Protein AF-A0A967SUD9-F1 (afdb_monomer_lite)

pLDDT: mean 94.58, std 5.56, range [65.56, 98.75]

Sequence (103 aa):
VWQANVNGNFDLFSVFYDNGVIEAYQQITSDPGDDLNPDLLEDALVWERNGSIYYSQYSIFDSTWSNEFLIDSFACKNPVTSGNQVVYEKAGYTRGYQIFVRE

Structure (mmCIF, N/CA/C/O backbone):
data_AF-A0A967SUD9-F1
#
_entry.id   AF-A0A967SUD9-F1
#
loop_
_atom_site.group_PDB
_atom_site.id
_atom_site.type_symbol
_atom_site.label_atom_id
_atom_site.label_alt_id
_atom_site.label_comp_id
_atom_site.label_asym_id
_atom_site.label_entity_id
_atom_site.label_seq_id
_atom_site.pdbx_PDB_ins_code
_atom_site.Cartn_x
_atom_site.Cartn_y
_atom_site.Cartn_z
_atom_site.occupancy
_atom_site.B_iso_or_equiv
_atom_site.auth_seq_id
_atom_site.auth_comp_id
_atom_site.auth_asym_id
_atom_site.auth_atom_id
_atom_site.pdbx_PDB_model_num
ATOM 1 N N . VAL A 1 1 ? 0.455 -5.321 -8.934 1.00 95.56 1 VAL A N 1
ATOM 2 C CA . VAL A 1 1 ? 0.883 -5.475 -7.525 1.00 95.56 1 VAL A CA 1
ATOM 3 C C . VAL A 1 1 ? 0.292 -6.766 -6.980 1.00 95.56 1 VAL A C 1
ATOM 5 O O . VAL A 1 1 ? -0.806 -7.118 -7.397 1.00 95.56 1 VAL A O 1
ATOM 8 N N . TRP A 1 2 ? 1.009 -7.497 -6.131 1.00 96.38 2 TRP A N 1
ATOM 9 C CA . TRP A 1 2 ? 0.495 -8.667 -5.414 1.00 96.38 2 TRP A CA 1
ATOM 10 C C . TRP A 1 2 ? 1.166 -8.802 -4.045 1.00 96.38 2 TRP A C 1
ATOM 12 O O . TRP A 1 2 ? 2.233 -8.244 -3.809 1.00 96.38 2 TRP A O 1
ATOM 22 N N . GLN A 1 3 ? 0.532 -9.577 -3.172 1.00 96.81 3 GLN A N 1
ATOM 23 C CA . GLN A 1 3 ? 1.033 -9.974 -1.859 1.00 96.81 3 GLN A CA 1
ATOM 24 C C . GLN A 1 3 ? 1.710 -11.352 -1.960 1.00 96.81 3 GLN A C 1
ATOM 26 O O . GLN A 1 3 ? 1.139 -12.272 -2.554 1.00 96.81 3 GLN A O 1
ATOM 31 N N . ALA A 1 4 ? 2.886 -11.533 -1.353 1.00 97.44 4 ALA A N 1
ATOM 32 C CA . ALA A 1 4 ? 3.539 -12.843 -1.253 1.00 97.44 4 ALA A CA 1
ATOM 33 C C . ALA A 1 4 ? 4.337 -12.999 0.050 1.00 97.44 4 ALA A C 1
ATOM 35 O O . ALA A 1 4 ? 4.965 -12.054 0.507 1.00 97.44 4 ALA A O 1
ATOM 36 N N . ASN A 1 5 ? 4.344 -14.210 0.622 1.00 96.50 5 ASN A N 1
ATOM 37 C CA . ASN A 1 5 ? 5.185 -14.549 1.774 1.00 96.50 5 ASN A CA 1
ATOM 38 C C . ASN A 1 5 ? 6.429 -15.307 1.301 1.00 96.50 5 ASN A C 1
ATOM 40 O O . ASN A 1 5 ? 6.371 -16.514 1.052 1.00 96.50 5 ASN A O 1
ATOM 44 N N . VAL A 1 6 ? 7.531 -14.578 1.111 1.00 92.62 6 VAL A N 1
ATOM 45 C CA . VAL A 1 6 ? 8.792 -15.117 0.564 1.00 92.62 6 VAL A CA 1
ATOM 46 C C . VAL A 1 6 ? 9.945 -15.114 1.573 1.00 92.62 6 VAL A C 1
ATOM 48 O O . VAL A 1 6 ? 10.938 -15.810 1.370 1.00 92.62 6 VAL A O 1
ATOM 51 N N . ASN A 1 7 ? 9.818 -14.363 2.664 1.00 89.06 7 ASN A N 1
ATOM 52 C CA . ASN A 1 7 ? 10.856 -14.081 3.663 1.00 89.06 7 ASN A CA 1
ATOM 53 C C . ASN A 1 7 ? 10.350 -14.191 5.118 1.00 89.06 7 ASN A C 1
ATOM 55 O O . ASN A 1 7 ? 11.083 -13.836 6.039 1.00 89.06 7 ASN A O 1
ATOM 59 N N . GLY A 1 8 ? 9.159 -14.756 5.343 1.00 93.44 8 GLY A N 1
ATOM 60 C CA . GLY A 1 8 ? 8.623 -15.038 6.681 1.00 93.44 8 GLY A CA 1
ATOM 61 C C . GLY A 1 8 ? 7.460 -14.140 7.106 1.00 93.44 8 GLY A C 1
ATOM 62 O O . GLY A 1 8 ? 6.794 -14.468 8.085 1.00 93.44 8 GLY A O 1
ATOM 63 N N . ASN A 1 9 ? 7.178 -13.088 6.344 1.00 97.38 9 ASN A N 1
ATOM 64 C CA . ASN A 1 9 ? 6.012 -12.213 6.437 1.00 97.38 9 ASN A CA 1
ATOM 65 C C . ASN A 1 9 ? 5.449 -11.969 5.026 1.00 97.38 9 ASN A C 1
ATOM 67 O O . ASN A 1 9 ? 6.081 -12.307 4.023 1.00 97.38 9 ASN A O 1
ATOM 71 N N . PHE A 1 10 ? 4.222 -11.467 4.935 1.00 98.19 10 PHE A N 1
ATOM 72 C CA . PHE A 1 10 ? 3.652 -11.017 3.671 1.00 98.19 10 PHE A CA 1
ATOM 73 C C . PHE A 1 10 ? 4.186 -9.632 3.314 1.00 98.19 10 PHE A C 1
ATOM 75 O O . PHE A 1 10 ? 3.923 -8.685 4.037 1.00 98.19 10 PHE A O 1
ATOM 82 N N . ASP A 1 11 ? 4.864 -9.526 2.175 1.00 98.25 11 ASP A N 1
ATOM 83 C CA . ASP A 1 11 ? 5.290 -8.254 1.589 1.00 98.25 11 ASP A CA 1
ATOM 84 C C . ASP A 1 11 ? 4.532 -7.994 0.278 1.00 98.25 11 ASP A C 1
ATOM 86 O O . ASP A 1 11 ? 3.969 -8.909 -0.350 1.00 98.25 11 ASP A O 1
ATOM 90 N N . LEU A 1 12 ? 4.563 -6.740 -0.176 1.00 98.25 12 LEU A N 1
ATOM 91 C CA . LEU A 1 12 ? 4.011 -6.330 -1.460 1.00 98.25 12 LEU A CA 1
ATOM 92 C C . LEU A 1 12 ? 5.076 -6.313 -2.550 1.00 98.25 12 LEU A C 1
ATOM 94 O O . LEU A 1 12 ? 6.194 -5.827 -2.380 1.00 98.25 12 LEU A O 1
ATOM 98 N N . PHE A 1 13 ? 4.681 -6.793 -3.720 1.00 97.56 13 PHE A N 1
ATOM 99 C CA . PHE A 1 13 ? 5.512 -6.852 -4.909 1.00 97.56 13 PHE A CA 1
ATOM 100 C C . PHE A 1 13 ? 4.784 -6.225 -6.096 1.00 97.56 13 PHE A C 1
ATOM 102 O O . PHE A 1 13 ? 3.556 -6.265 -6.208 1.00 97.56 13 PHE A O 1
ATOM 109 N N . SER A 1 14 ? 5.545 -5.657 -7.022 1.00 96.25 14 SER A N 1
ATOM 110 C CA . SER A 1 14 ? 5.048 -5.148 -8.298 1.00 96.25 14 SER A CA 1
ATOM 111 C C . SER A 1 14 ? 5.824 -5.750 -9.455 1.00 96.25 14 SER A C 1
ATOM 113 O O . SER A 1 14 ? 6.946 -6.224 -9.309 1.00 96.25 14 SER A O 1
ATOM 115 N N . VAL A 1 15 ? 5.195 -5.749 -10.621 1.00 94.62 15 VAL A N 1
ATOM 116 C CA . VAL A 1 15 ? 5.848 -6.039 -11.886 1.00 94.62 15 VAL A CA 1
ATOM 117 C C . VAL A 1 15 ? 5.248 -5.100 -12.910 1.00 94.62 15 VAL A C 1
ATOM 119 O O . VAL A 1 15 ? 4.040 -4.844 -12.875 1.00 94.62 15 VAL A O 1
ATOM 122 N N . PHE A 1 16 ? 6.093 -4.588 -13.792 1.00 90.56 16 PHE A N 1
ATOM 123 C CA . PHE A 1 16 ? 5.671 -3.727 -14.879 1.00 90.56 16 PHE A CA 1
ATOM 124 C C . PHE A 1 16 ? 5.494 -4.563 -16.133 1.00 90.56 16 PHE A C 1
ATOM 126 O O .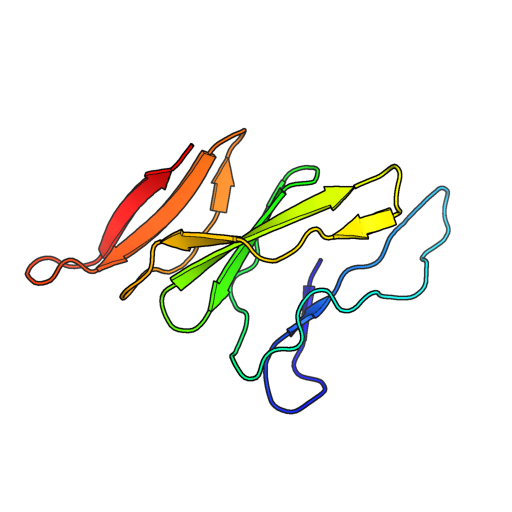 PHE A 1 16 ? 6.280 -5.469 -16.423 1.00 90.56 16 PHE A O 1
ATOM 133 N N . TYR A 1 17 ? 4.406 -4.280 -16.837 1.00 90.31 17 TYR A N 1
ATOM 134 C CA . TYR A 1 17 ? 4.146 -4.826 -18.152 1.00 90.31 17 TYR A CA 1
ATOM 135 C C . TYR A 1 17 ? 4.073 -3.660 -19.121 1.00 90.31 17 TYR A C 1
ATOM 137 O O . TYR A 1 17 ? 3.130 -2.870 -19.064 1.00 90.31 17 TYR A O 1
ATOM 145 N N . ASP A 1 18 ? 5.063 -3.571 -19.998 1.00 86.62 18 ASP A N 1
ATOM 146 C CA . ASP A 1 18 ? 5.089 -2.580 -21.063 1.00 86.62 18 ASP A CA 1
ATOM 147 C C . ASP A 1 18 ? 5.348 -3.264 -22.401 1.00 86.62 18 ASP A C 1
ATOM 149 O O . ASP A 1 18 ? 6.217 -4.127 -22.535 1.00 86.62 18 ASP A O 1
ATOM 153 N N . ASN A 1 19 ? 4.540 -2.899 -23.394 1.00 92.31 19 ASN A N 1
ATOM 154 C CA . ASN A 1 19 ? 4.676 -3.322 -24.783 1.00 92.31 19 ASN A CA 1
ATOM 155 C C . ASN A 1 19 ? 4.966 -4.830 -24.995 1.00 92.31 19 ASN A C 1
ATOM 157 O O . ASN A 1 19 ? 5.785 -5.212 -25.831 1.00 92.31 19 ASN A O 1
ATOM 161 N N . GLY A 1 20 ? 4.297 -5.708 -24.239 1.00 94.00 20 GLY A N 1
ATOM 162 C CA . GLY A 1 20 ? 4.462 -7.163 -24.372 1.00 94.00 20 GLY A CA 1
ATOM 163 C C . GLY A 1 20 ? 5.571 -7.779 -23.519 1.00 94.00 20 GLY A C 1
ATOM 164 O O . GLY A 1 20 ? 5.758 -8.995 -23.567 1.00 94.00 20 GLY A O 1
ATOM 165 N N . VAL A 1 21 ? 6.290 -6.978 -22.734 1.00 94.56 21 VAL A N 1
ATOM 166 C CA . VAL A 1 21 ? 7.402 -7.420 -21.893 1.00 94.56 21 VAL A CA 1
ATOM 167 C C . VAL A 1 21 ? 7.016 -7.287 -20.427 1.00 94.56 21 VAL A C 1
ATOM 169 O O . VAL A 1 21 ? 6.539 -6.244 -19.993 1.00 94.56 21 VAL A O 1
ATOM 172 N N . ILE A 1 22 ? 7.222 -8.364 -19.668 1.00 93.06 22 ILE A N 1
ATOM 173 C CA . ILE A 1 22 ? 7.135 -8.363 -18.207 1.00 93.06 22 ILE A CA 1
ATOM 174 C C . ILE A 1 22 ? 8.544 -8.117 -17.676 1.00 93.06 22 ILE A C 1
ATOM 176 O O . ILE A 1 22 ? 9.465 -8.875 -17.993 1.00 93.06 22 ILE A O 1
ATOM 180 N N . GLU A 1 23 ? 8.715 -7.062 -16.890 1.00 91.19 23 GLU A N 1
ATOM 181 C CA . GLU A 1 23 ? 9.995 -6.749 -16.261 1.00 91.19 23 GLU A CA 1
ATOM 182 C C . GLU A 1 23 ? 10.296 -7.663 -15.065 1.00 91.19 23 GLU A C 1
ATOM 184 O O . GLU A 1 23 ? 9.494 -8.507 -14.659 1.00 91.19 2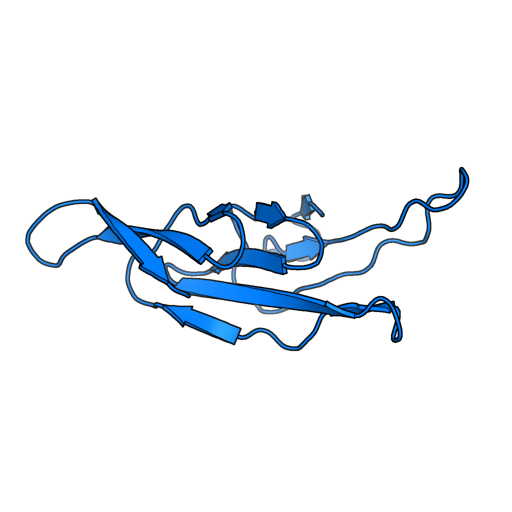3 GLU A O 1
ATOM 189 N N . ALA A 1 24 ? 11.483 -7.504 -14.478 1.00 93.00 24 ALA A N 1
ATOM 190 C CA . ALA A 1 24 ? 11.759 -8.110 -13.185 1.00 93.00 24 ALA A CA 1
ATOM 191 C C . ALA A 1 24 ? 10.795 -7.546 -12.131 1.00 93.00 24 ALA A C 1
ATOM 193 O O . ALA A 1 24 ? 10.436 -6.367 -12.158 1.00 93.00 24 ALA A O 1
ATOM 194 N N . TYR A 1 25 ? 10.383 -8.392 -11.190 1.00 94.50 25 TYR A N 1
ATOM 195 C CA . TYR A 1 25 ? 9.564 -7.925 -10.084 1.00 94.50 25 TYR A CA 1
ATOM 196 C C . TYR A 1 25 ? 10.359 -6.978 -9.180 1.00 94.50 25 TYR A C 1
ATOM 198 O O . TYR A 1 25 ? 11.566 -7.140 -8.988 1.00 94.50 25 TYR A O 1
ATOM 206 N N . GLN A 1 26 ? 9.658 -6.024 -8.583 1.00 94.69 26 GLN A N 1
ATOM 207 C CA . GLN A 1 26 ? 10.176 -5.138 -7.553 1.00 94.69 26 GLN A CA 1
ATOM 208 C C . GLN A 1 26 ? 9.481 -5.458 -6.232 1.00 94.69 26 GLN A C 1
ATOM 210 O O . GLN A 1 26 ? 8.254 -5.572 -6.184 1.00 94.69 26 GLN A O 1
ATOM 215 N N . GLN A 1 27 ? 10.261 -5.591 -5.165 1.00 96.06 27 GLN A N 1
ATOM 216 C CA . GLN A 1 27 ? 9.735 -5.616 -3.806 1.00 96.06 27 GLN A CA 1
ATOM 217 C C . GLN A 1 27 ? 9.430 -4.177 -3.377 1.00 96.06 27 GLN A C 1
ATOM 219 O O . GLN A 1 27 ? 10.285 -3.305 -3.517 1.00 96.06 27 GLN A O 1
ATOM 224 N N . ILE A 1 28 ? 8.206 -3.934 -2.917 1.00 97.62 28 ILE A N 1
ATOM 225 C CA . ILE A 1 28 ? 7.717 -2.606 -2.529 1.00 97.62 28 ILE A CA 1
ATOM 226 C C . ILE A 1 28 ? 7.950 -2.386 -1.036 1.00 97.62 28 ILE A C 1
ATOM 228 O O . ILE A 1 28 ? 8.437 -1.333 -0.637 1.00 97.62 28 ILE A O 1
ATOM 232 N N . THR A 1 29 ? 7.629 -3.394 -0.227 1.00 97.69 29 THR A N 1
ATOM 233 C CA . THR A 1 29 ? 7.744 -3.362 1.232 1.00 97.69 29 THR A CA 1
ATOM 234 C C . THR A 1 29 ? 8.681 -4.461 1.719 1.00 97.69 29 THR A C 1
ATOM 236 O O . THR A 1 29 ? 8.861 -5.480 1.052 1.00 97.69 29 THR A O 1
ATOM 239 N N . SER A 1 30 ? 9.362 -4.221 2.838 1.00 95.75 30 SER A N 1
ATOM 240 C CA . SER A 1 30 ? 10.364 -5.147 3.383 1.00 95.75 30 SER A CA 1
ATOM 241 C C . SER A 1 30 ? 10.497 -5.042 4.902 1.00 95.75 30 SER A C 1
ATOM 243 O O . SER A 1 30 ? 11.572 -5.298 5.459 1.00 95.75 30 SER A O 1
ATOM 245 N N . ASP A 1 31 ? 9.476 -4.520 5.572 1.00 94.88 31 ASP A N 1
ATOM 246 C CA . ASP A 1 31 ? 9.464 -4.427 7.023 1.00 94.88 31 ASP A CA 1
ATOM 247 C C . ASP A 1 31 ? 9.073 -5.787 7.642 1.00 94.88 31 ASP A C 1
ATOM 249 O O . ASP A 1 31 ? 8.760 -6.729 6.927 1.00 94.88 31 ASP A O 1
ATOM 253 N N . PRO A 1 32 ? 9.122 -5.944 8.974 1.00 94.50 32 PRO A N 1
ATOM 254 C CA . PRO A 1 32 ? 8.804 -7.228 9.602 1.00 94.50 32 PRO A CA 1
ATOM 255 C C . PRO A 1 32 ? 7.306 -7.578 9.683 1.00 94.50 32 PRO A C 1
ATOM 257 O O . PRO A 1 32 ? 6.977 -8.662 10.168 1.00 94.50 32 PRO A O 1
ATOM 260 N N . GLY A 1 33 ? 6.399 -6.650 9.369 1.00 96.12 33 GLY A N 1
ATOM 261 C CA . GLY A 1 33 ? 4.953 -6.842 9.470 1.00 96.12 33 GLY A CA 1
ATOM 262 C C . GLY A 1 33 ? 4.354 -7.547 8.256 1.00 96.12 33 GLY A C 1
ATOM 263 O O . GLY A 1 33 ? 4.937 -7.561 7.183 1.00 96.12 33 GLY A O 1
ATOM 264 N N . ASP A 1 34 ? 3.162 -8.123 8.420 1.00 98.25 34 ASP A N 1
ATOM 265 C CA . ASP A 1 34 ? 2.386 -8.591 7.270 1.00 98.25 34 ASP A CA 1
ATOM 266 C C . ASP A 1 34 ? 1.683 -7.400 6.605 1.00 98.25 34 ASP A C 1
ATOM 268 O O . ASP A 1 34 ? 0.832 -6.750 7.224 1.00 98.25 34 ASP A O 1
ATOM 272 N N . ASP A 1 35 ? 2.015 -7.162 5.341 1.00 98.38 35 ASP A N 1
ATOM 273 C CA . ASP A 1 35 ? 1.326 -6.255 4.434 1.00 98.38 35 ASP A CA 1
ATOM 274 C C . ASP A 1 35 ? 0.204 -6.981 3.704 1.00 98.38 35 ASP A C 1
ATOM 276 O O . ASP A 1 35 ? 0.414 -7.905 2.911 1.00 98.38 35 ASP A O 1
ATOM 280 N N . LEU A 1 36 ? -1.019 -6.561 4.002 1.00 98.19 36 LEU A N 1
ATOM 281 C CA . LEU A 1 36 ? -2.235 -7.273 3.649 1.00 98.19 36 LEU A CA 1
ATOM 282 C C . LEU A 1 36 ? -3.224 -6.361 2.935 1.00 98.19 36 LEU A C 1
ATOM 284 O O . LEU A 1 36 ? -3.214 -5.141 3.096 1.00 98.19 36 LEU A O 1
ATOM 288 N N . ASN A 1 37 ? -4.137 -6.991 2.197 1.00 97.88 37 ASN A N 1
ATOM 289 C CA . ASN A 1 37 ? -5.258 -6.328 1.528 1.00 97.88 37 ASN A CA 1
ATOM 290 C C . ASN A 1 37 ? -4.818 -5.120 0.676 1.00 97.88 37 ASN A C 1
ATOM 292 O O . ASN A 1 37 ? -5.344 -4.024 0.877 1.00 97.88 37 ASN A O 1
ATOM 296 N N . PRO A 1 38 ? -3.835 -5.283 -0.234 1.00 98.31 38 PRO A N 1
ATOM 297 C CA . PRO A 1 38 ? -3.416 -4.182 -1.079 1.00 98.31 38 PRO A CA 1
ATOM 298 C C . PRO A 1 38 ? -4.513 -3.821 -2.081 1.00 98.31 38 PRO A C 1
ATOM 300 O O . PRO A 1 38 ? -5.143 -4.706 -2.665 1.00 98.31 38 PRO A O 1
ATOM 303 N N . ASP A 1 39 ? -4.661 -2.530 -2.343 1.00 98.38 39 ASP A N 1
ATOM 304 C CA . ASP A 1 39 ? -5.460 -2.007 -3.443 1.00 98.38 39 ASP A CA 1
ATOM 305 C C . ASP A 1 39 ? -4.671 -0.945 -4.212 1.00 98.38 39 ASP A C 1
ATOM 307 O O . ASP A 1 39 ? -3.901 -0.180 -3.629 1.00 98.38 39 ASP A O 1
ATOM 311 N N . LEU A 1 40 ? -4.828 -0.938 -5.534 1.00 97.38 40 LEU A N 1
ATOM 312 C CA . LEU A 1 40 ? -4.069 -0.088 -6.444 1.00 97.38 40 LEU A CA 1
ATOM 313 C C . LEU A 1 40 ? -5.012 0.550 -7.455 1.00 97.38 40 LEU A C 1
ATOM 315 O O . LEU A 1 40 ? -5.634 -0.156 -8.253 1.00 97.38 40 LEU A O 1
ATOM 319 N N . LEU A 1 41 ? -5.015 1.878 -7.494 1.00 97.00 41 LEU A N 1
ATOM 320 C CA . LEU A 1 41 ? -5.660 2.655 -8.542 1.00 97.00 41 LEU A CA 1
ATOM 321 C C . LEU A 1 41 ? -4.642 3.611 -9.152 1.00 97.00 41 LEU A C 1
ATOM 323 O O . LEU A 1 41 ? -4.063 4.434 -8.453 1.00 97.00 41 LEU A O 1
ATOM 327 N N . GLU A 1 42 ? -4.441 3.487 -10.465 1.00 93.75 42 GLU A N 1
ATOM 328 C CA . GLU A 1 42 ? -3.422 4.234 -11.211 1.00 93.75 42 GLU A CA 1
ATOM 329 C C . GLU A 1 42 ? -2.019 4.032 -10.612 1.00 93.75 42 GLU A C 1
ATOM 331 O O . GLU A 1 42 ? -1.439 2.954 -10.761 1.00 93.75 42 GLU A O 1
ATOM 336 N N . ASP A 1 43 ? -1.480 5.046 -9.944 1.00 94.69 43 ASP A N 1
ATOM 337 C CA . ASP A 1 43 ? -0.175 5.057 -9.289 1.00 94.69 43 ASP A CA 1
ATOM 338 C C . ASP A 1 43 ? -0.266 5.020 -7.753 1.00 94.69 43 ASP A C 1
ATOM 340 O O . ASP A 1 43 ? 0.767 4.972 -7.087 1.00 94.69 43 ASP A O 1
ATOM 344 N N . ALA A 1 44 ? -1.472 5.008 -7.183 1.00 96.81 44 ALA A N 1
ATOM 345 C CA . ALA A 1 44 ? -1.726 5.034 -5.748 1.00 96.81 44 ALA A CA 1
ATOM 346 C C . ALA A 1 44 ? -1.943 3.622 -5.186 1.00 96.81 44 ALA A C 1
ATOM 348 O O . ALA A 1 44 ? -2.964 2.985 -5.453 1.00 96.81 44 ALA A O 1
ATOM 349 N N . LEU A 1 45 ? -1.003 3.147 -4.368 1.00 98.31 45 LEU A N 1
ATOM 350 C CA . LEU A 1 45 ? -1.090 1.876 -3.651 1.00 98.31 45 LEU A CA 1
ATOM 351 C C . LEU A 1 45 ? -1.427 2.120 -2.182 1.00 98.31 45 LEU A C 1
ATOM 353 O O . LEU A 1 45 ? -0.747 2.892 -1.505 1.00 98.31 45 LEU A O 1
ATOM 357 N N . VAL A 1 46 ? -2.425 1.403 -1.675 1.00 98.62 46 VAL A N 1
ATOM 358 C CA . VAL A 1 46 ? -2.768 1.356 -0.248 1.00 98.62 46 VAL A CA 1
ATOM 359 C C . VAL A 1 46 ? -2.784 -0.071 0.256 1.00 98.62 46 VAL A C 1
ATOM 361 O O . VAL A 1 46 ? -3.066 -0.995 -0.502 1.00 98.62 46 VAL A O 1
ATOM 364 N N . TRP A 1 47 ? -2.482 -0.256 1.535 1.00 98.75 47 TRP A N 1
ATOM 365 C CA . TRP A 1 47 ? -2.510 -1.567 2.178 1.00 98.75 47 TRP A CA 1
ATOM 366 C C . TRP A 1 47 ? -2.663 -1.445 3.692 1.00 98.75 47 TRP A C 1
ATOM 368 O O . TRP A 1 47 ? -2.528 -0.365 4.275 1.00 98.75 47 TRP A O 1
ATOM 378 N N . GLU A 1 48 ? -2.986 -2.563 4.333 1.00 98.25 48 GLU A N 1
ATOM 379 C CA . GLU A 1 48 ? -3.052 -2.689 5.783 1.00 98.25 48 GLU A CA 1
ATOM 380 C C . GLU A 1 48 ? -1.782 -3.352 6.312 1.00 98.25 48 GLU A C 1
ATOM 382 O O . GLU A 1 48 ? -1.366 -4.394 5.813 1.00 98.25 48 GLU A O 1
ATOM 387 N N . ARG A 1 49 ? -1.234 -2.806 7.397 1.00 98.19 49 ARG A N 1
ATOM 388 C CA . ARG A 1 49 ? -0.200 -3.457 8.202 1.00 98.19 49 ARG A CA 1
ATOM 389 C C . ARG A 1 49 ? -0.482 -3.239 9.678 1.00 98.19 49 ARG A C 1
ATOM 391 O O . ARG A 1 49 ? -0.583 -2.105 10.146 1.00 98.19 49 ARG A O 1
ATOM 398 N N . ASN A 1 50 ? -0.605 -4.330 10.434 1.00 96.50 50 ASN A N 1
ATOM 399 C CA . ASN A 1 50 ? -0.800 -4.313 11.891 1.00 96.50 50 ASN A CA 1
ATOM 400 C C . ASN A 1 50 ? -1.921 -3.360 12.367 1.00 96.50 50 ASN A C 1
ATOM 402 O O . ASN A 1 50 ? -1.769 -2.626 13.347 1.00 96.50 50 ASN A O 1
ATOM 406 N N . GLY A 1 51 ? -3.063 -3.359 11.671 1.00 96.38 51 GLY A N 1
ATOM 407 C CA . GLY A 1 51 ? -4.207 -2.506 12.003 1.00 96.38 51 GLY A CA 1
ATOM 408 C C . GLY A 1 51 ? -4.004 -1.021 11.682 1.00 96.38 51 GLY A C 1
ATOM 409 O O . GLY A 1 51 ? -4.649 -0.172 12.306 1.00 96.38 51 GLY A O 1
ATOM 410 N N . SER A 1 52 ? -3.094 -0.708 10.763 1.00 98.06 52 SER A N 1
ATOM 411 C CA . SER A 1 52 ? -2.819 0.635 10.253 1.00 98.06 52 SER A CA 1
ATOM 412 C C . SER A 1 52 ? -2.883 0.632 8.730 1.00 98.06 52 SER A C 1
ATOM 414 O O . SER A 1 52 ? -2.579 -0.385 8.112 1.00 98.06 52 SER A O 1
ATOM 416 N N . ILE A 1 53 ? -3.291 1.752 8.138 1.00 98.50 53 ILE A N 1
ATOM 417 C CA . ILE A 1 53 ? -3.366 1.924 6.685 1.00 98.50 53 ILE A CA 1
ATOM 418 C C . ILE A 1 53 ? -2.156 2.715 6.217 1.00 98.50 53 ILE A C 1
ATOM 420 O O . ILE A 1 53 ? -1.880 3.803 6.733 1.00 98.50 53 ILE A O 1
ATOM 424 N N . TYR A 1 54 ? -1.474 2.171 5.221 1.00 98.50 54 TYR A N 1
ATOM 425 C CA . TYR A 1 54 ? -0.319 2.777 4.584 1.00 98.50 54 TYR A CA 1
ATOM 426 C C . TYR A 1 54 ? -0.616 3.111 3.126 1.00 98.50 54 TYR A C 1
ATOM 428 O O . TYR A 1 54 ? -1.544 2.571 2.522 1.00 98.50 54 TYR A O 1
ATOM 436 N N . TYR A 1 55 ? 0.174 4.035 2.594 1.00 98.00 55 TYR A N 1
ATOM 437 C CA . TYR A 1 55 ? 0.094 4.541 1.233 1.00 98.00 55 TYR A CA 1
ATOM 438 C C . TYR A 1 55 ? 1.491 4.664 0.621 1.00 98.00 55 TYR A C 1
ATOM 440 O O . TYR A 1 55 ? 2.444 5.044 1.305 1.00 98.00 55 TYR A O 1
ATOM 448 N N . SER A 1 56 ? 1.603 4.399 -0.676 1.00 97.81 56 SER A N 1
ATOM 449 C CA . SER A 1 56 ? 2.775 4.717 -1.490 1.00 97.81 56 SER A CA 1
ATOM 450 C C . SER A 1 56 ? 2.333 5.063 -2.909 1.00 97.81 56 SER A C 1
ATOM 452 O O . SER A 1 56 ? 1.358 4.510 -3.416 1.00 97.81 56 SER A O 1
ATOM 454 N N . GLN A 1 57 ? 3.056 5.981 -3.545 1.00 96.81 57 GLN A N 1
ATOM 455 C CA . GLN A 1 57 ? 2.807 6.407 -4.915 1.00 96.81 57 GLN A CA 1
ATOM 456 C C . GLN A 1 57 ? 3.917 5.917 -5.837 1.00 96.81 57 GLN A C 1
ATOM 458 O O . GLN A 1 57 ? 5.099 6.042 -5.515 1.00 96.81 57 GLN A O 1
ATOM 463 N N . TYR A 1 58 ? 3.554 5.404 -7.005 1.00 96.19 58 TYR A N 1
ATOM 464 C CA . TYR A 1 58 ? 4.514 5.042 -8.034 1.00 96.19 58 TYR A CA 1
ATOM 465 C C . TYR A 1 58 ? 4.906 6.251 -8.897 1.00 96.19 58 TYR A C 1
ATOM 467 O O . TYR A 1 58 ? 4.066 6.884 -9.529 1.00 96.19 58 TYR A O 1
ATOM 475 N N . SER A 1 59 ? 6.202 6.554 -8.981 1.00 95.31 59 SER A N 1
ATOM 476 C CA . SER A 1 59 ? 6.737 7.552 -9.915 1.00 95.31 59 SER A CA 1
ATOM 477 C C . SER A 1 59 ? 7.085 6.885 -11.241 1.00 95.31 59 SER A C 1
ATOM 479 O O . SER A 1 59 ? 8.051 6.127 -11.324 1.00 95.31 59 SER A O 1
ATOM 481 N N . ILE A 1 60 ? 6.360 7.224 -12.310 1.00 90.31 60 ILE A N 1
ATOM 482 C CA . ILE A 1 60 ? 6.692 6.767 -13.672 1.00 90.31 60 ILE A CA 1
ATOM 483 C C . ILE A 1 60 ? 8.025 7.332 -14.183 1.00 90.31 60 ILE A C 1
ATOM 485 O O . ILE A 1 60 ? 8.647 6.747 -15.063 1.00 90.31 60 ILE A O 1
ATOM 489 N N . PHE A 1 61 ? 8.469 8.474 -13.651 1.00 92.69 61 PHE A N 1
ATOM 490 C CA . PHE A 1 61 ? 9.713 9.115 -14.078 1.00 92.69 61 PHE A CA 1
ATOM 491 C C . PHE A 1 61 ? 10.932 8.410 -13.492 1.00 92.69 61 PHE A C 1
ATOM 493 O O . PHE A 1 61 ? 11.931 8.227 -14.184 1.00 92.69 61 PHE A O 1
ATOM 500 N N . ASP A 1 62 ? 10.823 7.988 -12.234 1.00 93.38 62 ASP A N 1
ATOM 501 C CA . ASP A 1 62 ? 11.913 7.344 -11.502 1.00 93.38 62 ASP A CA 1
ATOM 502 C C . ASP A 1 62 ? 11.788 5.811 -11.505 1.00 93.38 62 ASP A C 1
ATOM 504 O O . ASP A 1 62 ? 12.694 5.107 -11.065 1.00 93.38 62 ASP A O 1
ATOM 508 N N . SER A 1 63 ? 10.664 5.289 -12.006 1.00 91.38 63 SER A N 1
ATOM 509 C CA . SER A 1 63 ? 10.311 3.867 -12.014 1.00 91.38 63 SER A CA 1
ATOM 510 C C . SER A 1 63 ? 10.383 3.207 -10.630 1.00 91.38 63 SER A C 1
ATOM 512 O O . SER A 1 63 ? 10.777 2.046 -10.498 1.00 91.38 63 SER A O 1
ATOM 514 N N . THR A 1 64 ? 10.003 3.955 -9.590 1.00 94.31 64 THR A N 1
ATOM 515 C CA . THR A 1 64 ? 10.076 3.537 -8.183 1.00 94.31 64 THR A CA 1
ATOM 516 C C . THR A 1 64 ? 8.834 3.953 -7.411 1.00 94.31 64 THR A C 1
ATOM 518 O O . THR A 1 64 ? 8.190 4.958 -7.711 1.00 94.31 64 THR A O 1
ATOM 521 N N . TRP A 1 65 ? 8.537 3.188 -6.368 1.00 97.31 65 TRP A N 1
ATOM 522 C CA . TRP A 1 65 ? 7.578 3.550 -5.334 1.00 97.31 65 TRP A CA 1
ATOM 523 C C . TRP A 1 65 ? 8.163 4.614 -4.403 1.00 97.31 65 TRP A C 1
ATOM 525 O O . TRP A 1 65 ? 9.374 4.652 -4.164 1.00 97.31 65 TRP A O 1
ATOM 535 N N . SER A 1 66 ? 7.310 5.493 -3.884 1.00 97.50 66 SER A N 1
ATOM 536 C CA . SER A 1 66 ? 7.675 6.440 -2.839 1.00 97.50 66 SER A CA 1
ATOM 537 C C . SER A 1 66 ? 7.888 5.725 -1.505 1.00 97.50 66 SER A C 1
ATOM 539 O O . SER A 1 66 ? 7.485 4.575 -1.318 1.00 97.50 66 SER A O 1
ATOM 541 N N . ASN A 1 67 ? 8.434 6.452 -0.527 1.00 96.69 67 ASN A N 1
ATOM 542 C CA . ASN A 1 67 ? 8.393 6.004 0.864 1.00 96.69 67 ASN A CA 1
ATOM 543 C C . ASN A 1 67 ? 6.950 5.714 1.303 1.00 96.69 67 ASN A C 1
ATOM 545 O O . ASN A 1 67 ? 5.999 6.290 0.769 1.00 96.69 67 ASN A O 1
ATOM 549 N N . GLU A 1 68 ? 6.812 4.844 2.298 1.00 97.38 68 GLU A N 1
ATOM 550 C CA . GLU A 1 68 ? 5.530 4.536 2.920 1.00 97.38 68 GLU A CA 1
ATOM 551 C C . GLU A 1 68 ? 5.031 5.728 3.747 1.00 97.38 68 GLU A C 1
ATOM 553 O O . GLU A 1 68 ? 5.767 6.308 4.554 1.00 97.38 68 GLU A O 1
ATOM 558 N N . PHE A 1 69 ? 3.756 6.065 3.589 1.00 97.12 69 PHE A N 1
ATOM 559 C CA . PHE A 1 69 ? 3.075 7.097 4.360 1.00 97.12 69 PHE A CA 1
ATOM 560 C C . PHE A 1 69 ? 1.968 6.472 5.206 1.00 97.12 69 PHE A C 1
ATOM 562 O O . PHE A 1 69 ? 1.130 5.733 4.698 1.00 97.12 69 PHE A O 1
ATOM 569 N N . LEU A 1 70 ? 1.946 6.785 6.502 1.00 97.88 70 LEU A N 1
ATOM 570 C CA . LEU A 1 70 ? 0.887 6.350 7.411 1.00 97.88 70 LEU A CA 1
ATOM 571 C C . LEU A 1 70 ? -0.357 7.233 7.226 1.00 97.88 70 LEU A C 1
ATOM 573 O O . LEU A 1 70 ? -0.308 8.428 7.515 1.00 97.88 70 LEU A O 1
ATOM 577 N N . ILE A 1 71 ? -1.471 6.638 6.802 1.00 97.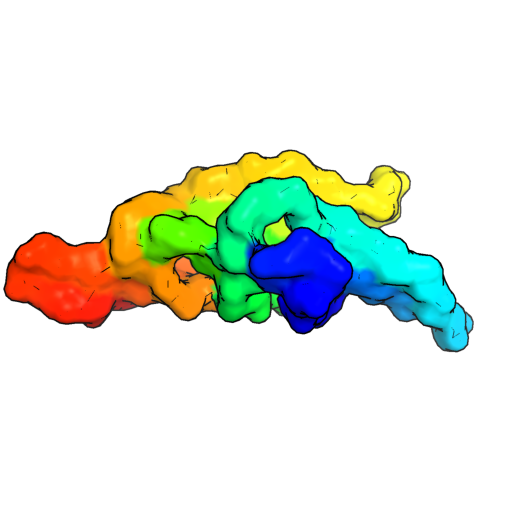38 71 ILE A N 1
ATOM 578 C CA . ILE A 1 71 ? -2.757 7.329 6.614 1.00 97.38 71 ILE A CA 1
ATOM 579 C C . ILE A 1 71 ? -3.556 7.369 7.918 1.00 97.38 71 ILE A C 1
ATOM 581 O O . ILE A 1 71 ? -4.061 8.417 8.329 1.00 97.38 71 ILE A O 1
ATOM 585 N N . ASP A 1 72 ? -3.683 6.218 8.573 1.00 97.31 72 ASP A N 1
ATOM 586 C CA . ASP A 1 72 ? -4.327 6.092 9.876 1.00 97.31 72 ASP A CA 1
ATOM 587 C C . ASP A 1 72 ? -3.834 4.829 10.590 1.00 97.31 72 ASP A C 1
ATOM 589 O O . ASP A 1 72 ? -3.291 3.910 9.980 1.00 97.31 72 ASP A O 1
ATOM 593 N N . SER A 1 73 ? -4.021 4.784 11.902 1.00 95.81 73 SER A N 1
ATOM 594 C CA . SER A 1 73 ? -3.621 3.673 12.760 1.00 95.81 73 SER A CA 1
ATOM 595 C C . SER A 1 73 ? -4.728 3.284 13.736 1.00 95.81 73 SER A C 1
ATOM 597 O O . SER A 1 73 ? -5.734 3.984 13.896 1.00 95.81 73 SER A O 1
ATOM 599 N N . PHE A 1 74 ? -4.491 2.165 14.422 1.00 91.88 74 PHE A N 1
ATOM 600 C CA . PHE A 1 74 ? -5.364 1.535 15.412 1.00 91.88 74 PHE A CA 1
ATOM 601 C C . PHE A 1 74 ? -6.626 0.906 14.819 1.00 91.88 74 PHE A C 1
ATOM 603 O O . PHE A 1 74 ? -7.640 1.569 14.612 1.00 91.88 74 PHE A O 1
ATOM 610 N N . ALA A 1 75 ? -6.570 -0.418 14.648 1.00 94.69 75 ALA A N 1
ATOM 611 C CA . ALA A 1 75 ? -7.690 -1.263 14.235 1.00 94.69 75 ALA A CA 1
ATOM 612 C C . ALA A 1 75 ? -8.348 -0.839 12.907 1.00 94.69 75 ALA A C 1
ATOM 614 O O . ALA A 1 75 ? -9.565 -0.967 12.753 1.00 94.69 75 ALA A O 1
ATOM 615 N N . CYS A 1 76 ? -7.539 -0.343 11.969 1.00 96.81 76 CYS A N 1
ATOM 616 C CA . CYS A 1 76 ? -7.945 -0.076 10.593 1.00 96.81 76 CYS A CA 1
ATOM 617 C C . CYS A 1 76 ? -7.759 -1.325 9.724 1.00 96.81 76 CYS A C 1
ATOM 619 O O . CYS A 1 76 ? -6.781 -2.041 9.928 1.00 96.81 76 CYS A O 1
ATOM 621 N N . LYS A 1 77 ? -8.674 -1.577 8.783 1.00 97.25 77 LYS A N 1
ATOM 622 C CA . LYS A 1 77 ? -8.676 -2.753 7.909 1.00 97.25 77 LYS A CA 1
ATOM 623 C C . LYS A 1 77 ? -9.229 -2.478 6.520 1.00 97.25 77 LYS A C 1
ATOM 625 O O . LYS A 1 77 ? -9.977 -1.521 6.332 1.00 97.25 77 LYS A O 1
ATOM 630 N N . ASN A 1 78 ? -8.921 -3.389 5.597 1.00 97.44 78 ASN A N 1
ATOM 631 C CA . ASN A 1 78 ? -9.550 -3.486 4.275 1.00 97.44 78 ASN A CA 1
ATOM 632 C C . ASN A 1 78 ? -9.560 -2.146 3.509 1.00 97.44 78 ASN A C 1
ATOM 634 O O . ASN A 1 78 ? -10.639 -1.658 3.158 1.00 97.44 78 ASN A O 1
ATOM 638 N N . PRO A 1 79 ? -8.395 -1.502 3.311 1.00 98.12 79 PRO A N 1
ATOM 639 C CA . PRO A 1 79 ? -8.344 -0.250 2.580 1.00 98.12 79 PRO A CA 1
ATOM 640 C C . PRO A 1 79 ? -8.646 -0.468 1.098 1.00 98.12 79 PRO A C 1
ATOM 642 O O . PRO A 1 79 ? -8.290 -1.490 0.518 1.00 98.12 79 PRO A O 1
ATOM 645 N N . VAL A 1 80 ? -9.269 0.531 0.488 1.00 98.25 80 VAL A N 1
ATOM 646 C CA . VAL A 1 80 ? -9.454 0.646 -0.956 1.00 98.25 80 VAL A CA 1
ATOM 647 C C . VAL A 1 80 ? -9.193 2.082 -1.389 1.00 98.25 80 VAL A C 1
ATOM 649 O O . VAL A 1 80 ? -9.456 3.038 -0.654 1.00 98.25 80 VAL A O 1
ATOM 652 N N . THR A 1 81 ? -8.690 2.235 -2.600 1.00 97.19 81 THR A N 1
ATOM 653 C CA . THR A 1 81 ? -8.556 3.505 -3.303 1.00 97.19 81 THR A CA 1
ATOM 654 C C . THR A 1 81 ? -9.819 3.797 -4.114 1.00 97.19 81 THR A C 1
ATOM 656 O O . THR A 1 81 ? -10.454 2.909 -4.681 1.00 97.19 81 THR A O 1
ATOM 659 N N . SER A 1 82 ? -10.235 5.061 -4.150 1.00 94.06 82 SER A N 1
ATOM 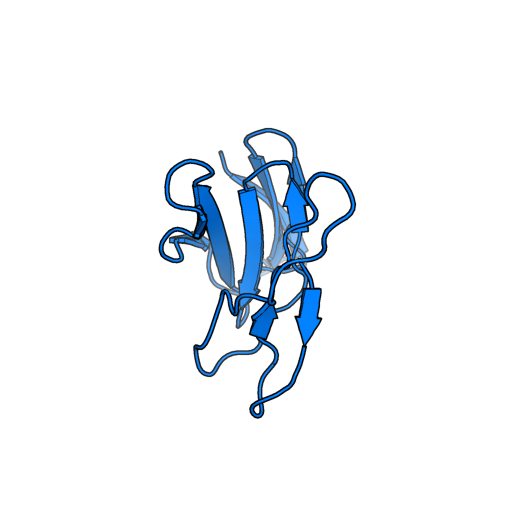660 C CA . SER A 1 82 ? -11.400 5.511 -4.915 1.00 94.06 82 SER A CA 1
ATOM 661 C C . SER A 1 82 ? -11.192 6.949 -5.379 1.00 94.06 82 SER A C 1
ATOM 663 O O . SER A 1 82 ? -11.484 7.900 -4.653 1.00 94.06 82 SER A O 1
ATOM 665 N N . GLY A 1 83 ? -10.695 7.121 -6.604 1.00 91.38 83 GLY A N 1
ATOM 666 C CA . GLY A 1 83 ? -10.220 8.425 -7.069 1.00 91.38 83 GLY A CA 1
ATOM 667 C C . GLY A 1 83 ? -9.083 8.911 -6.171 1.00 91.38 83 GLY A C 1
ATOM 668 O O . GLY A 1 83 ? -8.174 8.147 -5.868 1.00 91.38 83 GLY A O 1
ATOM 669 N N . ASN A 1 84 ? -9.180 10.143 -5.672 1.00 91.44 84 ASN A N 1
ATOM 670 C CA . ASN A 1 84 ? -8.176 10.725 -4.770 1.00 91.44 84 ASN A CA 1
ATOM 671 C C . ASN A 1 84 ? -8.427 10.394 -3.290 1.00 91.44 84 ASN A C 1
ATOM 673 O O . ASN A 1 84 ? -7.948 11.106 -2.416 1.00 91.44 84 ASN A O 1
ATOM 677 N N . GLN A 1 85 ? -9.243 9.381 -2.998 1.00 95.81 85 GLN A N 1
ATOM 678 C CA . GLN A 1 85 ? -9.618 9.025 -1.635 1.00 95.81 85 GLN A CA 1
ATOM 679 C C . GLN A 1 85 ? -9.144 7.624 -1.268 1.00 95.81 85 GLN A C 1
ATOM 681 O O . GLN A 1 85 ? -9.153 6.709 -2.091 1.00 95.81 85 GLN A O 1
ATOM 686 N N . VAL A 1 86 ? -8.824 7.452 0.012 1.00 97.62 86 VAL A N 1
ATOM 687 C CA . VAL A 1 86 ? -8.621 6.151 0.650 1.00 97.62 86 VAL A CA 1
ATOM 688 C C . VAL A 1 86 ? -9.798 5.880 1.576 1.00 97.62 86 VAL A C 1
ATOM 690 O O . VAL A 1 86 ? -10.064 6.651 2.503 1.00 97.62 86 VAL A O 1
ATOM 693 N N . VAL A 1 87 ? -10.501 4.779 1.330 1.00 98.12 87 VAL A N 1
ATOM 694 C CA . VAL A 1 87 ? -11.644 4.314 2.119 1.00 98.12 87 VAL A CA 1
ATOM 695 C C . VAL A 1 87 ? -11.231 3.062 2.884 1.00 98.12 87 VAL A C 1
ATOM 697 O O . VAL A 1 87 ? -10.623 2.172 2.307 1.00 98.12 87 VAL A O 1
ATOM 700 N N . TYR A 1 88 ? -11.534 2.973 4.176 1.00 98.00 88 TYR A N 1
ATOM 701 C CA . TYR A 1 88 ? -11.154 1.820 5.002 1.00 98.00 88 TYR A CA 1
ATOM 702 C C . TYR A 1 88 ? -12.128 1.599 6.155 1.00 98.00 88 TYR A C 1
ATOM 704 O O . TYR A 1 88 ? -12.872 2.494 6.566 1.00 98.00 88 TYR A O 1
ATOM 712 N N . GLU A 1 89 ? -12.110 0.391 6.703 1.00 97.12 89 GLU A N 1
ATOM 713 C CA . GLU A 1 89 ? -12.835 0.046 7.917 1.00 97.12 89 GLU A CA 1
ATOM 714 C C . GLU A 1 89 ? -11.993 0.401 9.142 1.00 97.12 89 GLU A C 1
ATOM 716 O O . GLU A 1 89 ? -10.802 0.114 9.180 1.00 97.12 89 GLU A O 1
ATOM 721 N N . LYS A 1 90 ? -12.593 0.964 10.190 1.00 95.81 90 LYS A N 1
ATOM 722 C CA . LYS A 1 90 ? -11.917 1.148 11.481 1.00 95.81 90 LYS A CA 1
ATOM 723 C C . LYS A 1 90 ? -12.840 0.814 12.637 1.00 95.81 90 LYS A C 1
ATOM 725 O O . LYS A 1 90 ? -13.983 1.273 12.688 1.00 95.81 90 LYS A O 1
ATOM 730 N N . ALA A 1 91 ? -12.348 0.001 13.569 1.00 92.56 91 ALA A N 1
ATOM 731 C CA . ALA A 1 91 ? -13.094 -0.331 14.774 1.00 92.56 91 ALA A CA 1
ATOM 732 C C . ALA A 1 91 ? -13.103 0.858 15.743 1.00 92.56 91 ALA A C 1
ATOM 734 O O . ALA A 1 91 ? -12.056 1.388 16.116 1.00 92.56 91 ALA A O 1
ATOM 735 N N . GLY A 1 92 ? -14.294 1.258 16.187 1.00 81.31 92 GLY A N 1
ATOM 736 C CA . GLY A 1 92 ? -14.430 2.186 17.302 1.00 81.31 92 GLY A CA 1
ATOM 737 C C . GLY A 1 92 ? -14.207 1.484 18.644 1.00 81.31 92 GLY A C 1
ATOM 738 O O . GLY A 1 92 ? -14.434 0.285 18.787 1.00 81.31 92 GLY A O 1
ATOM 739 N N . TYR A 1 93 ? -13.844 2.247 19.678 1.00 69.69 93 TYR A N 1
ATOM 740 C CA . TYR A 1 93 ? -13.694 1.715 21.042 1.00 69.69 93 TYR A CA 1
ATOM 741 C C . TYR A 1 93 ? -14.985 1.095 21.615 1.00 69.69 93 TYR A C 1
ATOM 743 O O . TYR A 1 93 ? -14.921 0.292 22.540 1.00 69.69 93 TYR A O 1
ATOM 751 N N . THR A 1 94 ? -16.161 1.485 21.109 1.00 69.69 94 THR A N 1
ATOM 752 C CA . THR A 1 94 ? -17.472 1.111 21.683 1.00 69.69 94 THR A CA 1
ATOM 753 C C . THR A 1 94 ? -18.515 0.667 20.659 1.00 69.69 94 THR A C 1
ATOM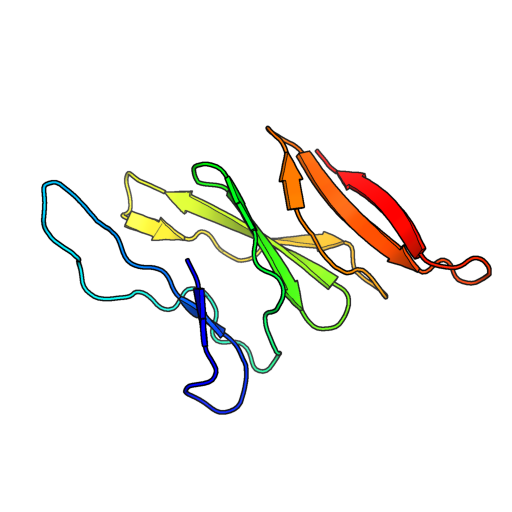 755 O O . THR A 1 94 ? -19.610 0.245 21.028 1.00 69.69 94 THR A O 1
ATOM 758 N N . ARG A 1 95 ? -18.208 0.764 19.366 1.00 65.56 95 ARG A N 1
ATOM 759 C CA . ARG A 1 95 ? -19.067 0.366 18.245 1.00 65.56 95 ARG A CA 1
ATOM 760 C C . ARG A 1 95 ? -18.158 -0.333 17.239 1.00 65.56 95 ARG A C 1
ATOM 762 O O . ARG A 1 95 ? -17.006 0.070 17.135 1.00 65.56 95 ARG A O 1
ATOM 769 N N . GLY A 1 96 ? -18.644 -1.388 16.581 1.00 83.94 96 GLY A N 1
ATOM 770 C CA . GLY A 1 96 ? -17.869 -2.187 15.618 1.00 83.94 96 GLY A CA 1
ATOM 771 C C . GLY A 1 96 ? -17.275 -1.370 14.460 1.00 83.94 96 GLY A C 1
ATOM 772 O O . GLY A 1 96 ? -17.215 -0.145 14.509 1.00 83.94 96 GLY A O 1
ATOM 773 N N . TYR A 1 97 ? -16.823 -2.037 13.402 1.00 89.94 97 TYR A N 1
ATOM 774 C CA . TYR A 1 97 ? -16.196 -1.340 12.276 1.00 89.94 97 TYR A CA 1
ATOM 775 C C . TYR A 1 97 ? -17.128 -0.292 11.644 1.00 89.94 97 TYR A C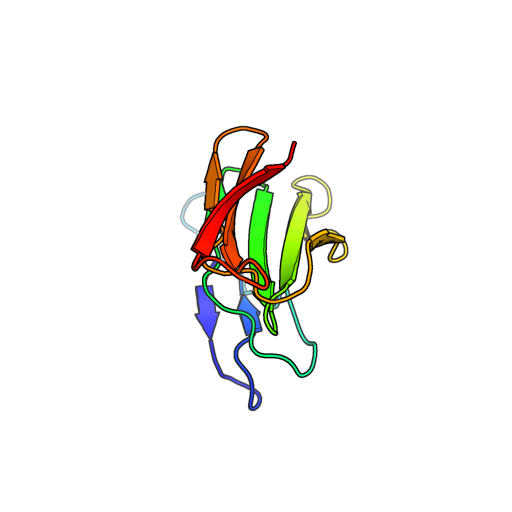 1
ATOM 777 O O . TYR A 1 97 ? -18.314 -0.541 11.420 1.00 89.94 97 TYR A O 1
ATOM 785 N N . GLN A 1 98 ? -16.575 0.892 11.388 1.00 94.12 98 GLN A N 1
ATOM 786 C CA . GLN A 1 98 ? -17.190 1.967 10.611 1.00 94.12 98 GLN A CA 1
ATOM 787 C C . GLN A 1 98 ? -16.323 2.264 9.389 1.00 94.12 98 GLN A C 1
ATOM 789 O O . GLN A 1 98 ? -15.128 1.975 9.400 1.00 94.12 98 GLN A O 1
ATOM 794 N N . ILE A 1 99 ? -16.920 2.863 8.362 1.00 95.19 99 ILE A N 1
ATOM 795 C CA . ILE A 1 99 ? -16.199 3.296 7.165 1.00 95.19 99 ILE A CA 1
ATOM 796 C C . ILE A 1 99 ? -15.641 4.700 7.383 1.00 95.19 99 ILE A C 1
ATOM 798 O O . ILE A 1 99 ? -16.372 5.610 7.781 1.00 95.19 99 ILE A O 1
ATOM 802 N N . PHE A 1 100 ? -14.356 4.862 7.098 1.00 95.88 100 PHE A N 1
ATOM 803 C CA . PHE A 1 100 ? -13.633 6.126 7.122 1.00 95.88 100 PHE A CA 1
ATOM 804 C C . PHE A 1 100 ? -13.132 6.452 5.722 1.00 95.88 100 PHE A C 1
ATOM 806 O O . PHE A 1 100 ? -12.852 5.555 4.931 1.00 95.88 100 PHE A O 1
ATOM 813 N N . VAL A 1 101 ? -13.028 7.747 5.431 1.00 95.88 101 VAL A N 1
ATOM 814 C CA . VAL A 1 101 ? -12.534 8.271 4.156 1.00 95.88 101 VAL A CA 1
ATOM 815 C C . VAL A 1 101 ? -11.460 9.312 4.450 1.00 95.88 101 VAL A C 1
ATOM 817 O O . VAL A 1 101 ? -11.637 10.158 5.333 1.00 95.88 101 VAL A O 1
ATOM 820 N N . ARG A 1 102 ? -10.342 9.236 3.732 1.00 94.00 102 ARG A N 1
ATOM 821 C CA . ARG A 1 102 ? -9.253 10.219 3.739 1.00 94.00 102 ARG A CA 1
ATOM 822 C C . ARG A 1 102 ? -8.996 10.708 2.318 1.00 94.00 102 ARG A C 1
ATOM 824 O O . ARG A 1 102 ? -9.116 9.919 1.389 1.00 94.00 102 ARG A O 1
ATOM 831 N N . GLU A 1 103 ? -8.669 11.989 2.201 1.00 87.50 103 GLU A N 1
ATOM 832 C CA . GLU A 1 103 ? -8.192 12.676 0.990 1.00 87.50 103 GLU A CA 1
ATOM 833 C C . GLU A 1 103 ? -6.709 13.010 1.146 1.00 87.50 103 GLU A C 1
ATOM 835 O O . GLU A 1 103 ? -6.298 13.235 2.314 1.00 87.50 103 GLU A O 1
#

Secondary structure (DSSP, 8-state):
-EEEESSSSEEEEE--EETTEE---EE---SSS-EEEEEEETTEEEEEETTEEEEEEEETTTTEEPPPEEEE-SSEEEEEEETTEEEEEEE-SSS-EEEEEE-

Radius of gyration: 14.38 Å; chains: 1; bounding box: 31×28×46 Å

Foldseek 3Di:
DDWDDDPNAIFDKDWDDDPNDIDDIDTQDDDPWHWDQWEDDDQWIWTDTPQWIWIWGADPVVRHIDDIDTPGGDNWDNWYDDPPKIWIWHQDPPHGTDIDIDD